Protein AF-A0A534AM03-F1 (afdb_monomer_lite)

Radius of gyration: 26.45 Å; chains: 1; bounding box: 57×27×78 Å

Structure 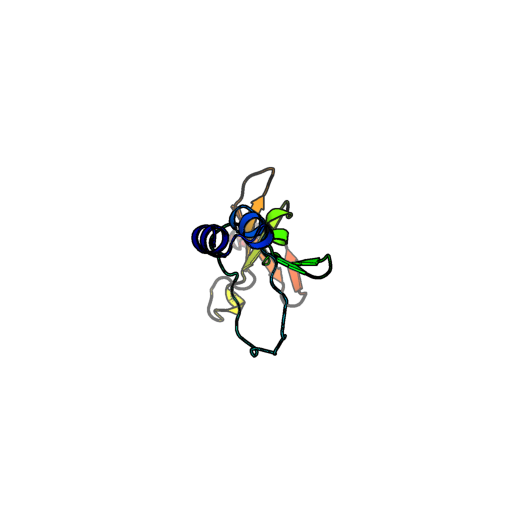(mmCIF, N/CA/C/O backbone):
data_AF-A0A534AM03-F1
#
_entry.id   AF-A0A534AM03-F1
#
loop_
_atom_site.group_PDB
_atom_site.id
_atom_site.type_symbol
_atom_site.label_atom_id
_atom_site.label_alt_id
_atom_site.label_comp_id
_atom_site.label_asym_id
_atom_site.label_entity_id
_atom_site.label_seq_id
_atom_site.pdbx_PDB_ins_code
_atom_site.Cartn_x
_atom_site.Cartn_y
_atom_site.Cartn_z
_atom_site.occupancy
_atom_site.B_iso_or_equiv
_atom_site.auth_seq_id
_atom_site.auth_comp_id
_atom_site.auth_asym_id
_atom_site.auth_atom_id
_atom_site.pdbx_PDB_model_num
ATOM 1 N N . MET A 1 1 ? 28.230 -10.594 -29.069 1.00 61.62 1 MET A N 1
ATOM 2 C CA . MET A 1 1 ? 28.103 -9.667 -30.215 1.00 61.62 1 MET A CA 1
ATOM 3 C C . MET A 1 1 ? 29.458 -9.157 -30.702 1.00 61.62 1 MET A C 1
ATOM 5 O O . MET A 1 1 ? 29.684 -9.228 -31.898 1.00 61.62 1 MET A O 1
ATOM 9 N N . ALA A 1 2 ? 30.383 -8.761 -29.815 1.00 71.19 2 ALA A N 1
ATOM 10 C CA . ALA A 1 2 ? 31.718 -8.266 -30.194 1.00 71.19 2 ALA A CA 1
ATOM 11 C C . ALA A 1 2 ? 32.523 -9.202 -31.126 1.00 71.19 2 ALA A C 1
ATOM 13 O O . ALA A 1 2 ? 33.026 -8.758 -32.149 1.00 71.19 2 ALA A O 1
ATOM 14 N N . SER A 1 3 ? 32.561 -10.509 -30.844 1.00 75.25 3 SER A N 1
ATOM 15 C CA . SER A 1 3 ? 33.259 -11.488 -31.696 1.00 75.25 3 SER A CA 1
ATOM 16 C C . SER A 1 3 ? 32.653 -11.638 -33.098 1.00 75.25 3 SER A C 1
ATOM 18 O O . SER A 1 3 ? 33.365 -11.936 -34.051 1.00 75.25 3 SER A O 1
ATOM 20 N N . TYR A 1 4 ? 31.341 -11.421 -33.240 1.00 76.00 4 TYR A N 1
ATOM 21 C CA . TYR A 1 4 ? 30.670 -11.410 -34.541 1.00 76.00 4 TYR A CA 1
ATOM 22 C C . TYR A 1 4 ? 30.923 -10.102 -35.294 1.00 76.00 4 TYR A C 1
ATOM 24 O O . TYR A 1 4 ? 31.044 -10.133 -36.511 1.00 76.00 4 TYR A O 1
ATOM 32 N N . ALA A 1 5 ? 31.033 -8.973 -34.585 1.00 79.81 5 ALA A N 1
ATOM 33 C CA . ALA A 1 5 ? 31.362 -7.682 -35.182 1.00 79.81 5 ALA A CA 1
ATOM 34 C C . ALA A 1 5 ? 32.756 -7.689 -35.826 1.00 79.81 5 ALA A C 1
ATOM 36 O O . ALA A 1 5 ? 32.894 -7.247 -36.961 1.00 79.81 5 ALA A O 1
ATOM 37 N N . GLU A 1 6 ? 33.754 -8.256 -35.138 1.00 82.12 6 GLU A N 1
ATOM 38 C CA . GLU A 1 6 ? 35.104 -8.445 -35.689 1.00 82.12 6 GLU A CA 1
ATOM 39 C C . GLU A 1 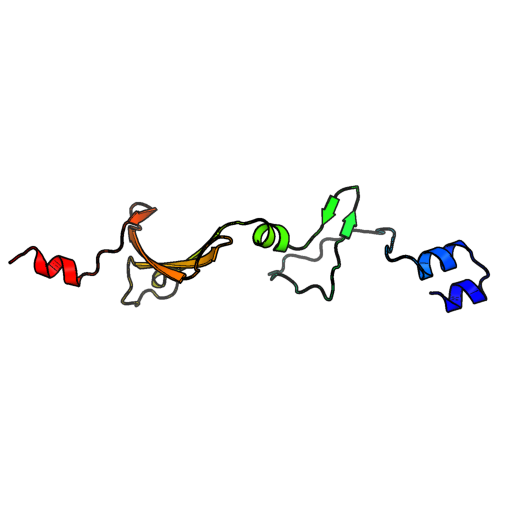6 ? 35.108 -9.418 -36.872 1.00 82.12 6 GLU A C 1
ATOM 41 O O . GLU A 1 6 ? 35.718 -9.140 -37.900 1.00 82.12 6 GLU A O 1
ATOM 46 N N . ALA A 1 7 ? 34.407 -10.550 -36.754 1.00 87.06 7 ALA A N 1
ATOM 47 C CA . ALA A 1 7 ? 34.366 -11.555 -37.816 1.00 87.06 7 ALA A CA 1
ATOM 48 C C . ALA A 1 7 ? 33.656 -11.068 -39.093 1.00 87.06 7 ALA A C 1
ATOM 50 O O . ALA A 1 7 ? 33.942 -11.574 -40.177 1.00 87.06 7 ALA A O 1
ATOM 51 N N . LEU A 1 8 ? 32.719 -10.124 -38.965 1.00 89.31 8 LEU A N 1
ATOM 52 C CA . LEU A 1 8 ? 31.919 -9.585 -40.068 1.00 89.31 8 LEU A CA 1
ATOM 53 C C . LEU A 1 8 ? 32.378 -8.195 -40.534 1.00 89.31 8 LEU A C 1
ATOM 55 O O . LEU A 1 8 ? 31.759 -7.659 -41.449 1.00 89.31 8 LEU A O 1
ATOM 59 N N . ASP A 1 9 ? 33.416 -7.622 -39.911 1.00 85.81 9 ASP A N 1
ATOM 60 C CA . ASP A 1 9 ? 33.909 -6.254 -40.147 1.00 85.81 9 ASP A CA 1
ATOM 61 C C . ASP A 1 9 ? 32.768 -5.221 -40.238 1.00 85.81 9 ASP A C 1
ATOM 63 O O . ASP A 1 9 ? 32.698 -4.402 -41.152 1.00 85.81 9 ASP A O 1
ATOM 67 N N . SER A 1 10 ? 31.805 -5.318 -39.312 1.00 85.44 10 SER A N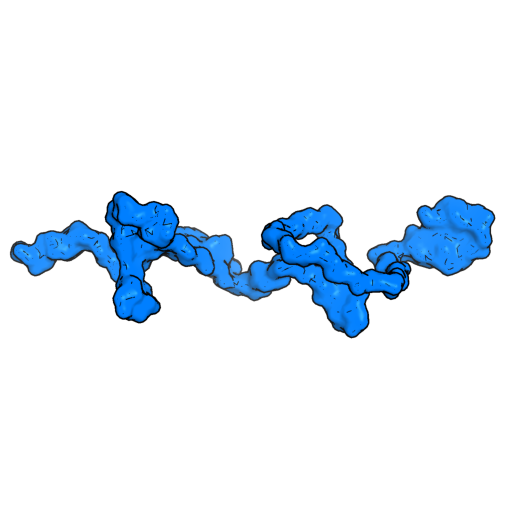 1
ATOM 68 C CA . SER A 1 10 ? 30.617 -4.457 -39.298 1.00 85.44 10 SER A CA 1
ATOM 69 C C . SER A 1 10 ? 30.738 -3.393 -38.205 1.00 85.44 10 SER A C 1
ATOM 71 O O . SER A 1 10 ? 30.667 -3.722 -37.011 1.00 85.44 10 SER A O 1
ATOM 73 N N . PRO A 1 11 ? 30.854 -2.107 -38.587 1.00 81.31 11 PRO A N 1
ATOM 74 C CA . PRO A 1 11 ? 30.844 -0.986 -37.651 1.00 81.31 11 PRO A CA 1
ATOM 75 C C . PRO A 1 11 ? 29.558 -0.916 -36.818 1.00 81.31 11 PRO A C 1
ATOM 77 O O . PRO A 1 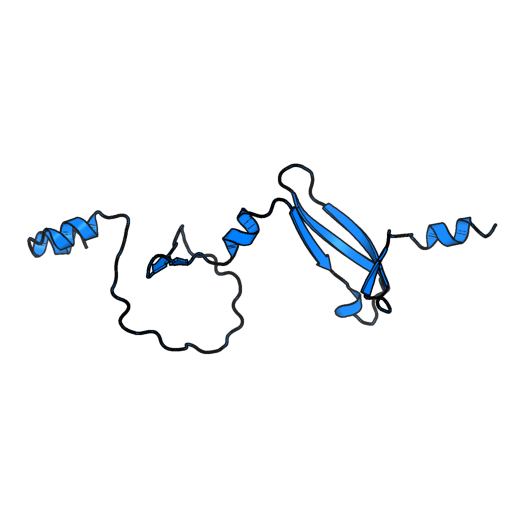11 ? 29.599 -0.552 -35.644 1.00 81.31 11 PRO A O 1
ATOM 80 N N . GLU A 1 12 ? 28.419 -1.304 -37.396 1.00 79.44 12 GLU A N 1
ATOM 81 C CA . GLU A 1 12 ? 27.117 -1.311 -36.727 1.00 79.44 12 GLU A CA 1
ATOM 82 C C . GLU A 1 12 ? 27.071 -2.357 -35.608 1.00 79.44 12 GLU A C 1
ATOM 84 O O . GLU A 1 12 ? 26.659 -2.058 -34.486 1.00 79.44 12 GLU A O 1
ATOM 89 N N . LEU A 1 13 ? 27.557 -3.574 -35.877 1.00 78.81 13 LEU A N 1
ATOM 90 C CA . LEU A 1 13 ? 27.634 -4.629 -34.865 1.00 78.81 13 LEU A CA 1
ATOM 91 C C . LEU A 1 13 ? 28.639 -4.288 -33.761 1.00 78.81 13 LEU A C 1
ATOM 93 O O . LEU A 1 13 ? 28.414 -4.654 -32.606 1.00 78.81 13 LEU A O 1
ATOM 97 N N . ALA A 1 14 ? 29.725 -3.586 -34.093 1.00 80.25 14 ALA A N 1
ATOM 98 C CA . ALA A 1 14 ? 30.698 -3.120 -33.111 1.00 80.25 14 ALA A CA 1
ATOM 99 C C . ALA A 1 14 ? 30.077 -2.070 -32.179 1.00 80.25 14 ALA A C 1
ATOM 101 O O . ALA A 1 14 ? 30.220 -2.170 -30.961 1.00 80.25 14 ALA A O 1
ATOM 102 N N . GLN A 1 15 ? 29.315 -1.124 -32.738 1.00 78.81 15 GLN A N 1
ATOM 103 C CA . GLN A 1 15 ? 28.595 -0.107 -31.974 1.00 78.81 15 GLN A CA 1
ATOM 104 C C . GLN A 1 15 ? 27.544 -0.722 -31.041 1.00 78.81 15 GLN A C 1
ATOM 106 O O . GLN A 1 15 ? 27.439 -0.318 -29.883 1.00 78.81 15 GLN A O 1
ATOM 111 N N . TRP A 1 16 ? 26.786 -1.714 -31.515 1.00 76.75 16 TRP A N 1
ATOM 112 C CA . TRP A 1 16 ? 25.808 -2.430 -30.690 1.00 76.75 16 TRP A CA 1
ATOM 113 C C . TRP A 1 16 ? 26.468 -3.278 -29.603 1.00 76.75 16 TRP A C 1
ATOM 115 O O . TRP A 1 16 ? 25.947 -3.368 -28.497 1.00 76.75 16 TRP A O 1
ATOM 125 N N . ALA A 1 17 ? 27.633 -3.869 -29.882 1.00 77.00 17 ALA A N 1
ATOM 126 C CA . ALA A 1 17 ? 28.367 -4.674 -28.912 1.00 77.00 17 ALA A CA 1
ATOM 127 C C . ALA A 1 17 ? 28.928 -3.864 -27.732 1.00 77.00 17 ALA A C 1
ATOM 129 O O . ALA A 1 17 ? 29.184 -4.449 -26.681 1.00 77.00 17 ALA A O 1
ATOM 130 N N . SER A 1 18 ? 29.144 -2.557 -27.909 1.00 77.94 18 SER A N 1
ATOM 131 C CA . SER A 1 18 ? 29.679 -1.654 -26.884 1.00 77.94 18 SER A CA 1
ATOM 132 C C . SER A 1 18 ? 28.633 -0.733 -26.251 1.00 77.94 18 SER A C 1
ATOM 134 O O . SER A 1 18 ? 28.996 0.095 -25.421 1.00 77.94 18 SER A O 1
ATOM 136 N N . SER A 1 19 ? 27.371 -0.793 -26.684 1.00 75.75 19 SER A N 1
ATOM 137 C CA . SER A 1 19 ? 26.327 0.101 -26.180 1.00 75.75 19 SER A CA 1
ATOM 138 C C . SER A 1 19 ? 25.647 -0.476 -24.942 1.00 75.75 19 SER A C 1
ATOM 140 O O . SER A 1 19 ? 25.265 -1.643 -24.929 1.00 75.75 19 SER A O 1
ATOM 142 N N . ASP A 1 20 ? 25.412 0.374 -23.942 1.00 72.19 20 ASP A N 1
ATOM 143 C CA . ASP A 1 20 ? 24.557 0.055 -22.790 1.00 72.19 20 ASP A CA 1
ATOM 144 C C . ASP A 1 20 ? 23.056 0.091 -23.143 1.00 72.19 20 ASP A C 1
ATOM 146 O O . ASP A 1 20 ? 22.206 -0.250 -22.320 1.00 72.19 20 ASP A O 1
ATOM 150 N N . LEU A 1 21 ? 22.715 0.522 -24.365 1.00 65.75 21 LEU A N 1
ATOM 151 C CA . LEU A 1 21 ? 21.351 0.597 -24.874 1.00 65.75 21 LEU A CA 1
ATOM 152 C C . LEU A 1 21 ? 21.158 -0.427 -25.989 1.00 65.75 21 LEU A C 1
ATOM 154 O O . LEU A 1 21 ? 21.780 -0.345 -27.049 1.00 65.75 21 LEU A O 1
ATOM 158 N N . PHE A 1 22 ? 20.247 -1.367 -25.760 1.00 68.25 22 PHE A N 1
ATOM 159 C CA . PHE A 1 22 ? 19.851 -2.346 -26.760 1.00 68.25 22 PHE A CA 1
ATOM 160 C C . PHE A 1 22 ? 18.538 -1.922 -27.416 1.00 68.25 22 PHE A C 1
ATOM 162 O O . PHE A 1 22 ? 17.551 -1.648 -26.735 1.00 68.25 22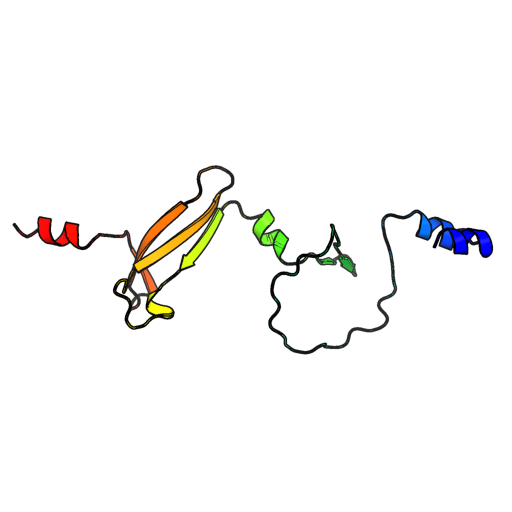 PHE A O 1
ATOM 169 N N . TRP A 1 23 ? 18.536 -1.880 -28.745 1.00 68.75 23 TRP A N 1
ATOM 170 C CA . TRP A 1 23 ? 17.356 -1.579 -29.544 1.00 68.75 23 TRP A CA 1
ATOM 171 C C . TRP A 1 23 ? 17.007 -2.809 -30.363 1.00 68.75 23 TRP A C 1
ATOM 173 O O . TRP A 1 23 ? 17.817 -3.261 -31.170 1.00 68.75 23 TRP A O 1
ATOM 183 N N . ASP A 1 24 ? 15.795 -3.319 -30.184 1.00 69.94 24 ASP A N 1
ATOM 184 C CA . ASP A 1 24 ? 15.247 -4.366 -31.037 1.00 69.94 24 ASP A CA 1
ATOM 185 C C . ASP A 1 24 ? 13.912 -3.913 -31.619 1.00 69.94 24 ASP A C 1
ATOM 187 O O . ASP A 1 24 ? 13.163 -3.144 -31.007 1.00 69.94 24 ASP A O 1
ATOM 191 N N . ARG A 1 25 ? 13.616 -4.364 -32.836 1.00 76.88 25 ARG A N 1
ATOM 192 C CA . ARG A 1 25 ? 12.350 -4.048 -33.487 1.00 76.88 25 ARG A CA 1
ATOM 193 C C . ARG A 1 25 ? 11.265 -4.921 -32.875 1.00 76.88 25 ARG A C 1
ATOM 195 O O . ARG A 1 25 ? 11.283 -6.138 -33.030 1.00 76.88 25 ARG A O 1
ATOM 202 N N . VAL A 1 26 ? 10.247 -4.295 -32.291 1.00 75.81 26 VAL A N 1
ATOM 203 C CA . VAL A 1 26 ? 9.013 -5.002 -31.930 1.00 75.81 26 VAL A CA 1
ATOM 204 C C . VAL A 1 26 ? 8.345 -5.497 -33.215 1.00 75.81 26 VAL A C 1
ATOM 206 O O . VAL A 1 26 ? 7.910 -4.705 -34.049 1.00 75.81 26 VAL A O 1
ATOM 209 N N . VAL A 1 27 ? 8.313 -6.818 -33.401 1.00 81.81 27 VAL A N 1
ATOM 210 C CA . VAL A 1 27 ? 7.790 -7.450 -34.626 1.00 81.81 27 VAL A CA 1
ATOM 211 C C . VAL A 1 27 ? 6.288 -7.721 -34.520 1.00 81.81 27 VAL A C 1
ATOM 213 O O . VAL A 1 27 ? 5.576 -7.676 -35.521 1.00 81.81 27 VAL A O 1
ATOM 216 N N . ALA A 1 28 ? 5.796 -7.981 -33.309 1.00 80.62 28 ALA A N 1
ATOM 217 C CA . ALA A 1 28 ? 4.386 -8.189 -33.012 1.00 80.62 28 ALA A CA 1
ATOM 218 C C . ALA A 1 28 ? 4.111 -7.972 -31.517 1.00 80.62 28 ALA A C 1
ATOM 220 O O . ALA A 1 28 ? 5.001 -8.138 -30.685 1.00 80.62 28 ALA A O 1
ATOM 221 N N . ASN A 1 29 ? 2.859 -7.655 -31.192 1.00 78.62 29 ASN A N 1
ATOM 222 C CA . ASN A 1 29 ? 2.318 -7.711 -29.839 1.00 78.62 29 ASN A CA 1
ATOM 223 C C . ASN A 1 29 ? 1.060 -8.584 -29.883 1.00 78.62 29 ASN A C 1
ATOM 225 O O . ASN A 1 29 ? 0.105 -8.257 -30.590 1.00 78.62 29 ASN A O 1
ATOM 229 N N . THR A 1 30 ? 1.077 -9.707 -29.172 1.00 82.50 30 THR A N 1
ATOM 230 C CA . THR A 1 30 ? -0.057 -10.630 -29.079 1.00 82.50 30 THR A CA 1
ATOM 231 C C . THR A 1 30 ? -0.511 -10.726 -27.628 1.00 82.50 30 THR A C 1
ATOM 233 O O . THR A 1 30 ? 0.346 -10.935 -26.768 1.00 82.50 30 THR A O 1
ATOM 236 N N . PRO A 1 31 ? -1.824 -10.636 -27.339 1.00 76.94 31 PRO A N 1
ATOM 237 C CA . PRO A 1 31 ? -2.336 -10.853 -25.991 1.00 76.94 31 PRO A CA 1
ATOM 238 C C . PRO A 1 31 ? -1.881 -12.213 -25.449 1.00 76.94 31 PRO A C 1
ATOM 240 O O . PRO A 1 31 ? -2.115 -13.238 -26.090 1.00 76.94 31 PRO A O 1
ATOM 243 N N . TYR A 1 32 ? -1.219 -12.214 -24.292 1.00 73.56 32 TYR A N 1
ATOM 244 C CA . TYR A 1 32 ? -0.706 -13.434 -23.657 1.00 73.56 32 TYR A CA 1
ATOM 245 C C . TYR A 1 32 ? -1.784 -14.170 -22.836 1.00 73.56 32 TYR A C 1
ATOM 247 O O . TYR A 1 32 ? -1.712 -15.382 -22.661 1.00 73.56 32 TYR A O 1
ATOM 255 N N . GLY A 1 33 ? -2.825 -13.451 -22.405 1.00 83.00 33 GLY A N 1
ATOM 256 C CA . GLY A 1 33 ? -3.901 -13.949 -21.546 1.00 83.00 33 GLY A CA 1
ATOM 257 C C . GLY A 1 33 ? -4.119 -13.023 -20.350 1.00 83.00 33 GLY A C 1
ATOM 258 O O . GLY A 1 33 ? -3.459 -11.991 -20.240 1.00 83.00 33 GLY A O 1
ATOM 259 N N . GLU A 1 34 ? -5.051 -13.388 -19.472 1.00 79.56 34 GLU A N 1
ATOM 260 C CA . GLU A 1 34 ? -5.163 -12.802 -18.133 1.00 79.56 34 GLU A CA 1
ATOM 261 C C . GLU A 1 34 ? -4.464 -13.739 -17.146 1.00 79.56 34 GLU A C 1
ATOM 263 O O . GLU A 1 34 ? -4.766 -14.934 -17.099 1.00 79.56 34 GLU A O 1
ATOM 268 N N . GLU A 1 35 ? -3.521 -13.206 -16.380 1.00 71.38 35 GLU A N 1
ATOM 269 C CA . GLU A 1 35 ? -2.826 -13.924 -15.316 1.00 71.38 35 GLU A CA 1
ATOM 270 C C . GLU A 1 35 ? -2.677 -13.015 -14.095 1.00 71.38 35 GLU A C 1
ATOM 272 O O . GLU A 1 35 ? -2.579 -11.792 -14.228 1.00 71.38 35 GLU A O 1
ATOM 277 N N . ASP A 1 36 ? -2.664 -13.614 -12.904 1.00 62.22 36 ASP A N 1
ATOM 278 C CA . ASP A 1 36 ? -2.336 -12.888 -11.682 1.00 62.22 36 ASP A CA 1
ATOM 279 C C . ASP A 1 36 ? -0.850 -12.520 -11.725 1.00 62.22 36 ASP A C 1
ATOM 281 O O . ASP A 1 36 ? 0.032 -13.355 -11.507 1.00 62.22 36 ASP A O 1
ATOM 285 N N . VAL A 1 37 ? -0.574 -11.256 -12.040 1.00 54.91 37 VAL A N 1
ATOM 286 C CA . VAL A 1 37 ? 0.776 -10.699 -12.021 1.00 54.91 37 VAL A CA 1
ATOM 287 C C . VAL A 1 37 ? 1.093 -10.161 -10.629 1.00 54.91 37 VAL A C 1
ATOM 289 O O . VAL A 1 37 ? 0.362 -9.349 -10.065 1.00 54.91 37 VAL A O 1
ATOM 292 N N . PHE A 1 38 ? 2.213 -10.610 -10.079 1.00 55.97 38 PHE A N 1
ATOM 293 C CA . PHE A 1 38 ? 2.839 -10.011 -8.904 1.00 55.97 38 PHE A CA 1
ATOM 294 C C . PHE A 1 38 ? 4.034 -9.191 -9.383 1.00 55.97 38 PHE A C 1
ATOM 296 O O . PHE A 1 38 ? 4.621 -9.534 -10.412 1.00 55.97 38 PHE A O 1
ATOM 303 N N . ASP A 1 39 ? 4.395 -8.126 -8.663 1.00 54.56 39 ASP A N 1
ATOM 304 C CA . ASP A 1 39 ? 5.552 -7.305 -9.027 1.00 54.56 39 ASP A CA 1
ATOM 305 C C . ASP A 1 39 ? 6.782 -8.200 -9.238 1.00 54.56 39 ASP A C 1
ATOM 307 O O . ASP A 1 39 ? 7.276 -8.875 -8.331 1.00 54.56 39 ASP A O 1
ATOM 311 N N . LEU A 1 40 ? 7.236 -8.256 -10.489 1.00 48.78 40 LEU A N 1
ATOM 312 C CA . LEU A 1 40 ? 8.375 -9.059 -10.895 1.00 48.78 40 LEU A CA 1
ATOM 313 C C . LEU A 1 40 ? 9.646 -8.335 -10.466 1.00 48.78 40 LEU A C 1
ATOM 315 O O . LEU A 1 40 ? 9.923 -7.227 -10.928 1.00 48.78 40 LEU A O 1
ATOM 319 N N . THR A 1 41 ? 10.470 -8.994 -9.651 1.00 46.78 41 THR A N 1
ATOM 320 C CA . THR A 1 41 ? 11.871 -8.606 -9.490 1.00 46.78 41 THR A CA 1
ATOM 321 C C . THR A 1 41 ? 12.556 -8.769 -10.841 1.00 46.78 41 THR A C 1
ATOM 323 O O . THR A 1 41 ? 12.919 -9.877 -11.237 1.00 46.78 41 THR A O 1
ATOM 326 N N . VAL A 1 42 ? 12.712 -7.675 -11.580 1.00 51.16 42 VAL A N 1
ATOM 327 C CA . VAL A 1 42 ? 13.469 -7.691 -12.828 1.00 51.16 42 VAL A CA 1
ATOM 328 C C . VAL A 1 42 ? 14.953 -7.787 -12.461 1.00 51.16 42 VAL A C 1
ATOM 330 O O . VAL A 1 42 ? 15.434 -6.951 -11.695 1.00 51.16 42 VAL A O 1
ATOM 333 N N . PRO A 1 43 ? 15.706 -8.796 -12.935 1.00 47.75 43 PRO A N 1
ATOM 334 C CA . PRO A 1 43 ? 17.135 -8.865 -12.656 1.00 47.75 43 PRO A CA 1
ATOM 335 C C . PRO A 1 43 ? 17.845 -7.634 -13.244 1.00 47.75 43 PRO A C 1
ATOM 337 O O . PRO A 1 43 ? 17.926 -7.480 -14.461 1.00 47.75 43 PRO A O 1
ATOM 340 N N . GLY A 1 44 ? 18.355 -6.747 -12.385 1.00 57.12 44 GLY A N 1
ATOM 341 C CA . GLY A 1 44 ? 19.052 -5.519 -12.792 1.00 57.12 44 GLY A CA 1
ATOM 342 C C . GLY A 1 44 ? 18.138 -4.290 -12.924 1.00 57.12 44 GLY A C 1
ATOM 343 O O . GLY A 1 44 ? 17.147 -4.168 -12.218 1.00 57.12 44 GLY A O 1
ATOM 344 N N . VAL A 1 45 ? 18.495 -3.345 -13.802 1.00 52.28 45 VAL A N 1
ATOM 345 C CA . VAL A 1 45 ? 17.814 -2.040 -13.988 1.00 52.28 45 VAL A CA 1
ATOM 346 C C . VAL A 1 45 ? 16.996 -1.974 -15.284 1.00 52.28 45 VAL A C 1
ATOM 348 O O . VAL A 1 45 ? 17.004 -0.951 -15.970 1.00 52.28 45 VAL A O 1
ATOM 351 N N . ALA A 1 46 ? 16.351 -3.072 -15.690 1.00 56.44 46 ALA A N 1
ATOM 352 C CA . ALA A 1 46 ? 15.743 -3.132 -17.020 1.00 56.44 46 ALA A CA 1
ATOM 353 C C . ALA A 1 46 ? 14.465 -2.272 -17.105 1.00 56.44 46 ALA A C 1
ATOM 355 O O . ALA A 1 46 ? 13.349 -2.721 -16.853 1.00 56.44 46 ALA A O 1
ATOM 356 N N . ASN A 1 47 ? 14.670 -1.011 -17.472 1.00 59.88 47 ASN A N 1
ATOM 357 C CA . ASN A 1 47 ? 13.662 -0.081 -17.953 1.00 59.88 47 ASN A CA 1
ATOM 358 C C . ASN A 1 47 ? 13.500 -0.275 -19.463 1.00 59.88 47 ASN A C 1
ATOM 360 O O . ASN A 1 47 ? 14.495 -0.445 -20.168 1.00 59.88 47 ASN A O 1
ATOM 364 N N . TRP A 1 48 ? 12.272 -0.199 -19.970 1.00 63.09 48 TRP A N 1
ATOM 365 C CA . TRP A 1 48 ? 11.999 -0.281 -21.407 1.00 63.09 48 TRP A CA 1
ATOM 366 C C . TRP A 1 48 ? 11.515 1.074 -21.919 1.00 63.09 48 TRP A C 1
ATOM 368 O O . TRP A 1 48 ? 10.658 1.688 -21.296 1.00 63.09 48 TRP A O 1
ATOM 378 N N . LEU A 1 49 ? 12.047 1.550 -23.046 1.00 62.16 49 LEU A N 1
ATOM 379 C CA . LEU A 1 49 ? 11.581 2.765 -23.722 1.00 62.16 49 LEU A CA 1
ATOM 380 C C . LEU A 1 49 ? 10.936 2.369 -25.053 1.00 62.16 49 LEU A C 1
ATOM 382 O O . LEU A 1 49 ? 11.617 1.848 -25.932 1.00 62.16 49 LEU A O 1
ATOM 386 N N . ALA A 1 50 ? 9.642 2.635 -25.210 1.00 63.28 50 ALA A N 1
ATOM 387 C CA . ALA A 1 50 ? 8.896 2.366 -26.437 1.00 63.28 50 ALA A CA 1
ATOM 388 C C . ALA A 1 50 ? 8.070 3.600 -26.818 1.00 63.28 50 ALA A C 1
ATOM 390 O O . ALA A 1 50 ? 7.320 4.112 -25.994 1.00 63.28 50 ALA A O 1
ATOM 391 N N . ASP A 1 51 ? 8.237 4.108 -28.042 1.00 67.50 51 ASP A N 1
ATOM 392 C CA . ASP A 1 51 ? 7.507 5.275 -28.573 1.00 67.50 51 ASP A CA 1
ATOM 393 C C . ASP A 1 51 ? 7.491 6.509 -27.644 1.00 67.50 51 ASP A C 1
ATOM 395 O O . ASP A 1 51 ? 6.508 7.241 -27.545 1.00 67.50 51 ASP A O 1
ATOM 399 N N . GLY A 1 52 ? 8.603 6.757 -26.942 1.00 64.62 52 GLY A N 1
ATOM 400 C CA . GLY A 1 52 ? 8.731 7.875 -25.999 1.00 64.62 52 GLY A CA 1
ATOM 401 C C . GLY A 1 52 ? 8.113 7.622 -24.619 1.00 64.62 52 GLY A C 1
ATOM 402 O O . GLY A 1 52 ? 8.154 8.509 -23.768 1.00 64.62 52 GLY A O 1
ATOM 403 N N . VAL A 1 53 ? 7.585 6.423 -24.372 1.00 55.81 53 VAL A N 1
ATOM 404 C CA . VAL A 1 53 ? 7.063 5.982 -23.077 1.00 55.81 53 VAL A CA 1
ATOM 405 C C . VAL A 1 53 ? 8.088 5.080 -22.400 1.00 55.81 53 VAL A C 1
ATOM 407 O O . VAL A 1 53 ? 8.479 4.045 -22.941 1.00 55.81 53 VAL A O 1
ATOM 410 N N . VAL A 1 54 ? 8.524 5.470 -21.203 1.00 62.25 54 VAL A N 1
ATOM 411 C CA . VAL A 1 54 ? 9.328 4.607 -20.333 1.00 62.25 54 VAL A CA 1
ATOM 412 C C . VAL A 1 54 ? 8.375 3.687 -19.574 1.00 62.25 54 VAL A C 1
ATOM 414 O O . VAL A 1 54 ? 7.602 4.141 -18.736 1.00 62.25 54 VAL A O 1
ATOM 417 N N . SER A 1 55 ? 8.427 2.395 -19.876 1.00 58.97 55 SER A N 1
ATOM 418 C CA . SER A 1 55 ? 7.755 1.342 -19.129 1.00 58.97 55 SER A CA 1
ATOM 419 C C . SER A 1 55 ? 8.715 0.798 -18.070 1.00 58.97 55 SER A C 1
ATOM 421 O O . SER A 1 55 ? 9.668 0.076 -18.376 1.00 58.97 55 SER A O 1
ATOM 423 N N . HIS A 1 56 ? 8.453 1.165 -16.820 1.00 56.91 56 HIS A N 1
ATOM 424 C CA . HIS A 1 56 ? 9.053 0.585 -15.622 1.00 56.91 56 HIS A CA 1
ATOM 425 C C . HIS A 1 56 ? 7.953 -0.194 -14.891 1.00 56.91 56 HIS A C 1
ATOM 427 O O . HIS A 1 56 ? 6.810 0.265 -14.846 1.00 56.91 56 HIS A O 1
ATOM 433 N N . ASN A 1 57 ? 8.269 -1.374 -14.348 1.00 53.81 57 ASN A N 1
ATOM 434 C CA . ASN A 1 57 ? 7.328 -2.090 -13.480 1.00 53.81 57 ASN A CA 1
ATOM 435 C C . ASN A 1 57 ? 6.960 -1.193 -12.279 1.00 53.81 57 ASN A C 1
ATOM 437 O O . ASN A 1 57 ? 7.748 -0.321 -11.917 1.00 53.81 57 ASN A O 1
ATOM 441 N N . SER A 1 58 ? 5.776 -1.399 -11.692 1.00 53.09 58 SER A N 1
ATOM 442 C CA . SER A 1 58 ? 5.036 -0.574 -10.703 1.00 53.09 58 SER A CA 1
ATOM 443 C C . SER A 1 58 ? 5.827 0.155 -9.587 1.00 53.09 58 SER A C 1
ATOM 445 O O . SER A 1 58 ? 5.314 1.077 -8.949 1.00 53.09 58 SER A O 1
ATOM 447 N N . GLY A 1 59 ? 7.099 -0.182 -9.364 1.00 55.34 59 GLY A N 1
ATOM 448 C CA . GLY A 1 59 ? 7.977 0.398 -8.351 1.00 55.34 59 GLY A CA 1
ATOM 449 C C . GLY A 1 59 ? 8.149 1.921 -8.399 1.00 55.34 59 GLY A C 1
ATOM 450 O O . GLY A 1 59 ? 8.575 2.482 -7.398 1.00 55.34 59 GLY A O 1
ATOM 451 N N . SER A 1 60 ? 7.796 2.635 -9.477 1.00 61.44 60 SER A N 1
ATOM 452 C CA . SER A 1 60 ? 7.857 4.111 -9.461 1.00 61.44 60 SER A CA 1
ATOM 453 C C . SER A 1 60 ? 6.901 4.718 -8.433 1.00 61.44 60 SER A C 1
ATOM 455 O O . SER A 1 60 ? 7.271 5.656 -7.735 1.00 61.44 60 SER A O 1
ATOM 457 N N . LEU A 1 61 ? 5.701 4.148 -8.271 1.00 63.91 61 LEU A N 1
ATOM 458 C CA . LEU A 1 61 ? 4.712 4.669 -7.327 1.00 63.91 61 LEU A CA 1
ATOM 459 C C . LEU A 1 61 ? 5.211 4.536 -5.883 1.00 63.91 61 LEU A C 1
ATOM 461 O O . LEU A 1 61 ? 5.101 5.473 -5.091 1.00 63.91 61 LEU A O 1
ATOM 465 N N . GLU A 1 62 ? 5.816 3.389 -5.560 1.00 72.00 62 GLU A N 1
ATOM 466 C CA . GLU A 1 62 ? 6.453 3.183 -4.264 1.00 72.00 62 GLU A CA 1
ATOM 467 C C . GLU A 1 62 ? 7.655 4.109 -4.097 1.00 72.00 62 GLU A C 1
ATOM 469 O O . GLU A 1 62 ? 7.793 4.707 -3.035 1.00 72.00 62 GLU A O 1
ATOM 474 N N . GLN A 1 63 ? 8.510 4.279 -5.112 1.00 72.56 63 GLN A N 1
ATOM 475 C CA . GLN A 1 63 ? 9.696 5.136 -5.018 1.00 72.56 63 GLN A CA 1
ATOM 476 C C . GLN A 1 63 ? 9.354 6.622 -4.862 1.00 72.56 63 GLN A C 1
ATOM 478 O O . GLN A 1 63 ? 10.066 7.312 -4.127 1.00 72.56 63 GLN A O 1
ATOM 483 N N . ASP A 1 64 ? 8.250 7.093 -5.445 1.00 79.94 64 ASP A N 1
ATOM 484 C CA . ASP A 1 64 ? 7.816 8.495 -5.420 1.00 79.94 64 ASP A CA 1
ATOM 485 C C . ASP A 1 64 ? 6.983 8.852 -4.178 1.00 79.94 64 ASP A C 1
ATOM 487 O O . ASP A 1 64 ? 7.009 10.001 -3.733 1.00 79.94 64 ASP A O 1
ATOM 491 N N . ALA A 1 65 ? 6.332 7.881 -3.531 1.00 84.56 65 ALA A N 1
ATOM 492 C CA . ALA A 1 65 ? 5.531 8.131 -2.335 1.00 84.56 65 ALA A CA 1
ATOM 493 C C . ALA A 1 65 ? 6.371 8.613 -1.135 1.00 84.56 65 ALA A C 1
ATOM 495 O O . ALA A 1 65 ? 7.407 8.029 -0.803 1.00 84.56 65 ALA A O 1
ATOM 496 N N . ASP A 1 66 ? 5.898 9.649 -0.438 1.00 93.50 66 ASP A N 1
ATOM 497 C CA . ASP A 1 66 ? 6.474 10.092 0.842 1.00 93.50 66 ASP A CA 1
ATOM 498 C C . ASP A 1 66 ? 6.010 9.230 2.020 1.00 93.50 66 ASP A C 1
ATOM 500 O O . ASP A 1 66 ? 6.773 8.993 2.963 1.00 93.50 66 ASP A O 1
ATOM 504 N N . LEU A 1 67 ? 4.765 8.755 1.935 1.00 93.31 67 LEU A N 1
ATOM 505 C CA . LEU A 1 67 ? 4.092 7.903 2.905 1.00 93.31 67 LEU A CA 1
ATOM 506 C C . LEU A 1 67 ? 3.386 6.758 2.176 1.00 93.31 67 LEU A C 1
ATOM 508 O O . LEU A 1 67 ? 2.722 6.991 1.167 1.00 93.31 67 LEU A O 1
ATOM 512 N N . VAL A 1 68 ? 3.477 5.544 2.715 1.00 93.94 68 VAL A N 1
ATOM 513 C CA . VAL A 1 68 ? 2.683 4.392 2.260 1.00 93.94 68 VAL A CA 1
ATOM 514 C C . VAL A 1 68 ? 2.017 3.776 3.479 1.00 93.94 68 VAL A C 1
ATOM 516 O O . VAL A 1 68 ? 2.702 3.380 4.422 1.00 93.94 68 VAL A O 1
ATOM 519 N N . LEU A 1 69 ? 0.684 3.726 3.459 1.00 95.62 69 LEU A N 1
ATOM 520 C CA . LEU A 1 69 ? -0.130 3.128 4.510 1.00 95.62 69 LEU A CA 1
ATOM 521 C C . LEU A 1 69 ? -0.882 1.931 3.940 1.00 95.62 69 LEU A C 1
ATOM 523 O O . LEU A 1 69 ? -1.595 2.067 2.945 1.00 95.62 69 LEU A O 1
ATOM 527 N N . LEU A 1 70 ? -0.747 0.780 4.588 1.00 95.81 70 LEU A N 1
ATOM 528 C CA . LEU A 1 70 ? -1.537 -0.406 4.291 1.00 95.81 70 LEU A CA 1
ATOM 529 C C . LEU A 1 70 ? -2.663 -0.516 5.314 1.00 95.81 70 LEU A C 1
ATOM 531 O O . LEU A 1 70 ? -2.474 -0.238 6.496 1.00 95.81 70 LEU A O 1
ATOM 535 N N . ILE A 1 71 ? -3.851 -0.890 4.846 1.00 95.94 71 ILE A N 1
ATOM 536 C CA . ILE A 1 71 ? -5.031 -1.051 5.693 1.00 95.94 71 ILE A CA 1
ATOM 537 C C . ILE A 1 71 ? -5.362 -2.534 5.750 1.00 95.94 71 ILE A C 1
ATOM 539 O O . ILE A 1 71 ? -5.755 -3.122 4.741 1.00 95.94 71 ILE A O 1
ATOM 543 N N . TYR A 1 72 ? -5.266 -3.116 6.939 1.00 96.25 72 TYR A N 1
ATOM 544 C CA . TYR A 1 72 ? -5.639 -4.496 7.193 1.00 96.25 72 TYR A CA 1
ATOM 545 C C . TYR A 1 72 ? -6.841 -4.569 8.137 1.00 96.25 72 TYR A C 1
ATOM 547 O O . TYR A 1 72 ? -6.892 -3.950 9.198 1.00 96.25 72 TYR A O 1
ATOM 555 N N . ARG A 1 73 ? -7.856 -5.335 7.733 1.00 94.75 73 ARG A N 1
ATOM 556 C CA . ARG A 1 73 ? -9.059 -5.594 8.530 1.00 94.75 73 ARG A CA 1
ATOM 557 C C . ARG A 1 73 ? -9.261 -7.090 8.652 1.00 94.75 73 ARG A C 1
ATOM 559 O O . ARG A 1 73 ? -9.762 -7.727 7.729 1.00 94.75 73 ARG A O 1
ATOM 566 N N . GLU A 1 74 ? -8.908 -7.628 9.813 1.00 93.56 74 GLU A N 1
ATOM 567 C CA . GLU A 1 74 ? -8.958 -9.066 10.088 1.00 93.56 74 GLU A CA 1
ATOM 568 C C . GLU A 1 74 ? -10.360 -9.650 9.855 1.00 93.56 74 GLU A C 1
ATOM 570 O O . GLU A 1 74 ? -10.503 -10.704 9.244 1.00 93.56 74 GLU A O 1
ATOM 575 N N . GLU A 1 75 ? -11.408 -8.911 10.228 1.00 93.12 75 GLU A N 1
ATOM 576 C CA . GLU A 1 75 ? -12.811 -9.329 10.081 1.00 93.12 75 GLU A CA 1
ATOM 577 C C . GLU A 1 75 ? -13.272 -9.580 8.634 1.00 93.12 75 GLU A C 1
ATOM 579 O O . GLU A 1 75 ? -14.301 -10.225 8.420 1.00 93.12 75 GLU A O 1
ATOM 584 N N . VAL A 1 76 ? -12.545 -9.059 7.637 1.00 92.88 76 VAL A N 1
ATOM 585 C CA . VAL A 1 76 ? -12.828 -9.312 6.215 1.00 92.88 76 VAL A CA 1
ATOM 586 C C . VAL A 1 76 ? -12.415 -10.734 5.831 1.00 92.88 76 VAL A C 1
ATOM 588 O O . VAL A 1 76 ? -13.084 -11.366 5.013 1.00 92.88 76 VAL A O 1
ATOM 591 N N . TYR A 1 77 ? -11.350 -11.246 6.447 1.00 93.88 77 TYR A N 1
ATOM 592 C CA . TYR A 1 77 ? -10.750 -12.541 6.134 1.00 93.88 77 TYR A CA 1
ATOM 593 C C . TYR A 1 77 ? -11.177 -13.635 7.122 1.00 93.88 77 TYR A C 1
ATOM 595 O O . TYR A 1 77 ? -11.421 -14.767 6.708 1.00 93.88 77 TYR A O 1
ATOM 603 N N . ASP A 1 78 ? -11.349 -13.296 8.404 1.00 93.62 78 ASP A N 1
ATOM 604 C CA . ASP A 1 78 ? -11.866 -14.191 9.440 1.00 93.62 78 ASP A CA 1
ATOM 605 C C . ASP A 1 78 ? -13.137 -13.624 10.091 1.00 93.62 78 ASP A C 1
ATOM 607 O O . ASP A 1 78 ? -13.110 -12.699 10.903 1.00 93.62 78 ASP A O 1
ATOM 611 N N . ARG A 1 79 ? -14.286 -14.240 9.791 1.00 89.69 79 ARG A N 1
ATOM 612 C CA . ARG A 1 79 ? -15.592 -13.838 10.345 1.00 89.69 79 ARG A CA 1
ATOM 613 C C . ARG A 1 79 ? -15.734 -14.112 11.849 1.00 89.69 79 ARG A C 1
ATOM 615 O O . ARG A 1 79 ? -16.642 -13.550 12.479 1.00 89.69 79 ARG A O 1
ATOM 622 N N . ASN A 1 80 ? -14.885 -14.970 12.414 1.00 93.06 80 ASN A N 1
ATOM 623 C CA . ASN A 1 80 ? -14.906 -15.370 13.821 1.00 93.06 80 ASN A CA 1
ATOM 624 C C . ASN A 1 80 ? -13.876 -14.623 14.677 1.00 93.06 80 ASN A C 1
ATOM 626 O O . ASN A 1 80 ? -13.820 -14.871 15.882 1.00 93.06 80 ASN A O 1
ATOM 630 N N . THR A 1 81 ? -13.110 -13.696 14.094 1.00 91.88 81 THR A N 1
ATOM 631 C CA . THR A 1 81 ? -12.136 -12.900 14.845 1.00 91.88 81 THR A CA 1
ATOM 632 C C . THR A 1 81 ? -12.787 -12.142 16.004 1.00 91.88 81 THR A C 1
ATOM 634 O O . THR A 1 81 ? -13.940 -11.697 15.935 1.00 91.88 81 THR A O 1
ATOM 637 N N . THR A 1 82 ? -12.016 -11.956 17.073 1.00 90.44 82 THR A N 1
ATOM 638 C CA . THR A 1 82 ? -12.368 -11.090 18.201 1.00 90.44 82 THR A CA 1
ATOM 639 C C . THR A 1 82 ? -12.133 -9.611 17.892 1.00 90.44 82 THR A C 1
ATOM 641 O O . THR A 1 82 ? -12.646 -8.758 18.608 1.00 90.44 82 THR A O 1
ATOM 644 N N . LYS A 1 83 ? -11.416 -9.283 16.807 1.00 88.31 83 LYS A N 1
ATOM 645 C CA . LYS A 1 83 ? -11.058 -7.908 16.421 1.00 88.31 83 LYS A CA 1
ATOM 646 C C . LYS A 1 83 ? -12.058 -7.267 15.452 1.00 88.31 83 LYS A C 1
ATOM 648 O O . LYS A 1 83 ? -11.679 -6.605 14.484 1.00 88.31 83 LYS A O 1
ATOM 653 N N . LYS A 1 84 ? -13.355 -7.476 15.679 1.00 90.44 84 LYS A N 1
ATOM 654 C CA . LYS A 1 84 ? -14.399 -6.874 14.835 1.00 90.44 84 LYS A CA 1
ATOM 655 C C . LYS A 1 84 ? -14.423 -5.361 15.005 1.00 90.44 84 LYS A C 1
ATOM 657 O O . LYS A 1 84 ? -14.301 -4.849 16.112 1.00 90.44 84 LYS A O 1
ATOM 662 N N . GLY A 1 85 ? -14.581 -4.649 13.898 1.00 91.31 85 GLY A N 1
ATOM 663 C CA . GLY A 1 85 ? -14.521 -3.196 13.843 1.00 91.31 85 GLY A CA 1
ATOM 664 C C . GLY A 1 85 ? -13.131 -2.623 14.118 1.00 91.31 85 GLY A C 1
ATOM 665 O O . GLY A 1 85 ? -13.027 -1.418 14.323 1.00 91.31 85 GLY A O 1
ATOM 666 N N . VAL A 1 86 ? -12.068 -3.433 14.124 1.00 94.31 86 VAL A N 1
ATOM 667 C CA . VAL A 1 86 ? -10.685 -2.955 14.248 1.00 94.31 86 VAL A CA 1
ATOM 668 C C . VAL A 1 86 ? -10.026 -2.967 12.873 1.00 94.31 86 VAL A C 1
ATOM 670 O O . VAL A 1 86 ? -10.100 -3.954 12.139 1.00 94.31 86 VAL A O 1
ATOM 673 N N . ALA A 1 87 ? -9.382 -1.858 12.526 1.00 96.12 87 ALA A N 1
ATOM 674 C CA . ALA A 1 87 ? -8.500 -1.759 11.378 1.00 96.12 87 ALA A CA 1
ATOM 675 C C . ALA A 1 87 ? -7.074 -1.503 11.860 1.00 96.12 87 ALA A C 1
ATOM 677 O O . ALA A 1 87 ? -6.824 -0.564 12.617 1.00 96.12 87 ALA A O 1
ATOM 678 N N . GLU A 1 88 ? -6.160 -2.345 11.407 1.00 96.25 88 GLU A N 1
ATOM 679 C CA . GLU A 1 88 ? -4.727 -2.177 11.573 1.00 96.25 88 GLU A CA 1
ATOM 680 C C . GLU A 1 88 ? -4.206 -1.335 10.408 1.00 96.25 88 GLU A C 1
ATOM 682 O O . GLU A 1 88 ? -4.500 -1.617 9.243 1.00 96.25 88 GLU A O 1
ATOM 687 N N . ILE A 1 89 ? -3.515 -0.245 10.734 1.00 96.88 89 ILE A N 1
ATOM 688 C CA . ILE A 1 89 ? -2.927 0.667 9.762 1.00 96.88 89 ILE A CA 1
ATOM 689 C C . ILE A 1 89 ? -1.414 0.571 9.891 1.00 96.88 89 ILE A C 1
ATOM 691 O O . ILE A 1 89 ? -0.844 1.024 10.887 1.00 96.88 89 ILE A O 1
ATOM 695 N N . ASP A 1 90 ? -0.778 0.011 8.870 1.00 97.00 90 ASP A N 1
ATOM 696 C CA . ASP A 1 90 ? 0.670 -0.133 8.809 1.00 97.00 90 ASP A CA 1
ATOM 697 C C . ASP A 1 90 ? 1.260 0.998 7.980 1.00 97.00 90 ASP A C 1
ATOM 699 O O . ASP A 1 90 ? 1.102 1.052 6.758 1.00 97.00 90 ASP A O 1
ATOM 703 N N . LEU A 1 91 ? 1.967 1.911 8.638 1.00 96.31 91 LEU A N 1
ATOM 704 C CA . LEU A 1 91 ? 2.794 2.904 7.972 1.00 96.31 91 LEU A CA 1
ATOM 705 C C . LEU A 1 91 ? 4.100 2.232 7.546 1.00 96.31 91 LEU A C 1
ATOM 707 O O . LEU A 1 91 ? 5.063 2.217 8.306 1.00 96.31 91 LEU A O 1
ATOM 711 N N . VAL A 1 92 ? 4.121 1.659 6.343 1.00 95.81 92 VAL A N 1
ATOM 712 C CA . VAL A 1 92 ? 5.257 0.868 5.834 1.00 95.81 92 VAL A CA 1
ATOM 713 C C . VAL A 1 92 ? 6.344 1.717 5.174 1.00 95.81 92 VAL A C 1
ATOM 715 O O . VAL A 1 92 ? 7.488 1.282 5.076 1.00 95.81 92 VAL A O 1
ATOM 718 N N . LYS A 1 93 ? 6.023 2.950 4.766 1.00 94.38 93 LYS A N 1
ATOM 719 C CA . LYS A 1 93 ? 7.006 3.922 4.269 1.00 94.38 93 LYS A CA 1
ATOM 720 C C . LYS A 1 93 ? 6.737 5.293 4.861 1.00 94.38 93 LYS A C 1
ATOM 722 O O . LYS A 1 93 ? 5.606 5.764 4.813 1.00 94.38 93 LYS A O 1
ATOM 727 N N . HIS A 1 94 ? 7.792 5.941 5.347 1.00 95.75 94 HIS A N 1
ATOM 728 C CA . HIS A 1 94 ? 7.781 7.331 5.791 1.00 95.75 94 HIS A CA 1
ATOM 729 C C . HIS A 1 94 ? 9.160 7.954 5.546 1.00 95.75 94 HIS A C 1
ATOM 731 O O . HIS A 1 94 ? 10.122 7.614 6.226 1.00 95.75 94 HIS A O 1
ATOM 737 N N . ARG A 1 95 ? 9.295 8.863 4.567 1.00 92.81 95 ARG A N 1
ATOM 738 C CA . ARG A 1 95 ? 10.616 9.450 4.233 1.00 92.81 95 ARG A CA 1
ATOM 739 C C . ARG A 1 95 ? 11.242 10.265 5.368 1.00 92.81 95 ARG A C 1
ATOM 741 O O . ARG A 1 95 ? 12.462 10.331 5.462 1.00 92.81 95 ARG A O 1
ATOM 748 N N . ASN A 1 96 ? 10.410 10.906 6.187 1.00 94.69 96 ASN A N 1
ATOM 749 C CA . ASN A 1 96 ? 10.830 11.924 7.154 1.00 94.69 96 ASN A CA 1
ATOM 750 C C . ASN A 1 96 ? 10.542 11.534 8.611 1.00 94.69 96 ASN A C 1
ATOM 752 O O . ASN A 1 96 ? 10.540 12.399 9.486 1.00 94.69 96 ASN A O 1
ATOM 756 N N . GLY A 1 97 ? 10.278 10.259 8.889 1.00 94.50 97 GLY A N 1
ATOM 757 C CA . GLY A 1 97 ? 9.968 9.824 10.242 1.00 94.50 97 GLY A CA 1
ATOM 758 C C . GLY A 1 97 ? 9.864 8.317 10.376 1.00 94.50 97 GLY A C 1
ATOM 759 O O . GLY A 1 97 ? 10.171 7.563 9.456 1.00 94.50 97 GLY A O 1
ATOM 760 N N . GLU A 1 98 ? 9.453 7.887 11.561 1.00 95.88 98 GLU A N 1
ATOM 761 C CA . GLU A 1 98 ? 9.372 6.472 11.897 1.00 95.88 98 GLU A CA 1
ATOM 762 C C . GLU A 1 98 ? 8.184 5.799 11.201 1.00 95.88 98 GLU A C 1
ATOM 764 O O . GLU A 1 98 ? 7.150 6.421 10.928 1.00 95.88 98 GLU A O 1
ATOM 769 N N . ILE A 1 99 ? 8.374 4.514 10.918 1.00 96.56 99 ILE A N 1
ATOM 770 C CA . ILE A 1 99 ? 7.332 3.579 10.500 1.00 96.56 99 ILE A CA 1
ATOM 771 C C . ILE A 1 99 ? 6.686 2.946 11.731 1.00 96.56 99 ILE A C 1
ATOM 773 O O . ILE A 1 99 ? 7.252 2.964 12.825 1.00 96.56 99 ILE A O 1
ATOM 777 N N . GLY A 1 100 ? 5.519 2.340 11.552 1.00 95.75 100 GLY A N 1
ATOM 778 C CA . GLY A 1 100 ? 4.872 1.613 12.634 1.00 95.75 100 GLY A CA 1
ATOM 779 C C . GLY A 1 100 ? 3.428 1.269 12.338 1.00 95.75 100 GLY A C 1
ATOM 780 O O . GLY A 1 100 ? 2.878 1.630 11.299 1.00 95.75 100 GLY A O 1
ATOM 781 N N . THR A 1 101 ? 2.819 0.593 13.299 1.00 96.56 101 THR A N 1
ATOM 782 C CA . THR A 1 101 ? 1.445 0.116 13.206 1.00 96.56 101 THR A CA 1
ATOM 783 C C . THR A 1 101 ? 0.592 0.820 14.245 1.00 96.56 101 THR A C 1
ATOM 785 O O . THR A 1 101 ? 0.979 0.934 15.411 1.00 96.56 101 THR A O 1
ATOM 788 N N . PHE A 1 102 ? -0.586 1.278 13.840 1.00 94.56 102 PHE A N 1
ATOM 789 C CA . PHE A 1 102 ? -1.570 1.848 14.751 1.00 94.56 102 PHE A CA 1
ATOM 790 C C . PHE A 1 102 ? -2.971 1.333 14.442 1.00 94.56 102 PHE A C 1
ATOM 792 O O . PHE A 1 102 ? -3.311 1.001 13.309 1.00 94.56 102 PHE A O 1
ATOM 799 N N . LEU A 1 103 ? -3.790 1.251 15.488 1.00 95.56 103 LEU A N 1
ATOM 800 C CA . LEU A 1 103 ? -5.152 0.746 15.388 1.00 95.56 103 LEU A CA 1
ATOM 801 C C . LEU A 1 103 ? -6.131 1.903 15.215 1.00 95.56 103 LEU A C 1
ATOM 803 O O . LEU A 1 103 ? -6.007 2.944 15.862 1.00 95.56 103 LEU A O 1
ATOM 807 N N . LEU A 1 104 ? -7.141 1.681 14.380 1.00 95.38 104 LEU A N 1
ATOM 808 C CA . LEU A 1 104 ? -8.324 2.523 14.241 1.00 95.38 104 LEU A CA 1
ATOM 809 C C . LEU A 1 104 ? -9.584 1.678 14.426 1.00 95.38 104 LEU A C 1
ATOM 811 O O . LEU A 1 104 ? -9.595 0.471 14.179 1.00 95.38 104 LEU A O 1
ATOM 815 N N . THR A 1 105 ? -10.678 2.325 14.817 1.00 94.69 105 THR A N 1
ATOM 816 C CA . THR A 1 105 ? -12.001 1.696 14.808 1.00 94.69 105 THR A CA 1
ATOM 817 C C . THR A 1 105 ? -12.653 1.912 13.445 1.00 94.69 105 THR A C 1
ATOM 819 O O . THR A 1 105 ? -12.850 3.051 13.021 1.00 94.69 105 THR A O 1
ATOM 822 N N . PHE A 1 106 ? -13.029 0.835 12.761 1.00 94.62 106 PHE A N 1
ATOM 823 C CA . PHE A 1 106 ? -13.770 0.862 11.507 1.00 94.62 106 PHE A CA 1
ATOM 824 C C . PHE A 1 106 ? -15.273 0.667 11.743 1.00 94.62 106 PHE A C 1
ATOM 826 O O . PHE A 1 106 ? -15.732 -0.357 12.243 1.00 94.62 106 PHE A O 1
ATOM 833 N N . GLN A 1 107 ? -16.063 1.658 11.338 1.00 93.00 107 GLN A N 1
ATOM 834 C CA . GLN A 1 107 ? -17.520 1.659 11.424 1.00 93.00 107 GLN A CA 1
ATOM 835 C C . GLN A 1 107 ? -18.106 1.289 10.061 1.00 93.00 107 GLN A C 1
ATOM 837 O O . GLN A 1 107 ? -18.408 2.164 9.246 1.00 93.00 107 GLN A O 1
ATOM 842 N N . GLY A 1 108 ? -18.244 -0.015 9.803 1.00 89.19 108 GLY A N 1
ATOM 843 C CA . GLY A 1 108 ? -18.597 -0.544 8.481 1.00 89.19 108 GLY A CA 1
ATOM 844 C C . GLY A 1 108 ? -19.916 -0.039 7.909 1.00 89.19 108 GLY A C 1
ATOM 845 O O . GLY A 1 108 ? -20.004 0.188 6.708 1.00 89.19 108 GLY A O 1
ATOM 846 N N . GLN A 1 109 ? -20.901 0.251 8.758 1.00 92.12 109 GLN A N 1
ATOM 847 C CA . GLN A 1 109 ? -22.177 0.835 8.341 1.00 92.12 109 GLN A CA 1
ATOM 848 C C . GLN A 1 109 ? -22.055 2.250 7.742 1.00 92.12 109 GLN A C 1
ATOM 850 O O . GLN A 1 109 ? -22.980 2.712 7.082 1.00 92.12 109 GLN A O 1
ATOM 855 N N . PHE A 1 110 ? -20.934 2.941 7.974 1.00 94.94 110 PHE A N 1
ATOM 856 C CA . PHE A 1 110 ? -20.669 4.295 7.475 1.00 94.94 110 PHE A CA 1
ATOM 857 C C . PHE A 1 110 ? -19.408 4.378 6.608 1.00 94.94 110 PHE A C 1
ATOM 859 O O . PHE A 1 110 ? -19.058 5.471 6.170 1.00 94.94 110 PHE A O 1
ATOM 866 N N . THR A 1 111 ? -18.697 3.261 6.408 1.00 93.56 111 THR A N 1
ATOM 867 C CA . THR A 1 111 ? -17.384 3.220 5.738 1.00 93.56 111 THR A CA 1
ATOM 868 C C . THR A 1 111 ? -16.416 4.260 6.321 1.00 93.56 111 THR A C 1
ATOM 870 O O . THR A 1 111 ? -15.765 5.013 5.601 1.00 93.56 111 THR A O 1
ATOM 873 N N . ARG A 1 112 ? -16.359 4.350 7.656 1.00 92.94 112 ARG A N 1
ATOM 874 C CA . ARG A 1 112 ? -15.632 5.412 8.368 1.00 92.94 112 ARG A CA 1
ATOM 875 C C . ARG A 1 112 ? -14.625 4.850 9.362 1.00 92.94 112 ARG A C 1
ATOM 877 O O . ARG A 1 112 ? -14.950 3.930 10.108 1.00 92.94 112 ARG A O 1
ATOM 884 N N . PHE A 1 113 ? -13.450 5.473 9.427 1.00 94.44 113 PHE A N 1
ATOM 885 C CA . PHE A 1 113 ? -12.459 5.242 10.476 1.00 94.44 113 PHE A CA 1
ATOM 886 C C . PHE A 1 113 ? -12.602 6.289 11.585 1.00 94.44 113 PHE A C 1
ATOM 888 O O . PHE A 1 113 ? -12.815 7.471 11.314 1.00 94.44 113 PHE A O 1
ATOM 895 N N . ALA A 1 114 ? -12.499 5.846 12.832 1.00 93.69 114 ALA A N 1
ATOM 896 C CA . ALA A 1 114 ? -12.489 6.680 14.024 1.00 93.69 114 ALA A CA 1
ATOM 897 C C . ALA A 1 114 ? -11.269 6.338 14.886 1.00 93.69 114 ALA A C 1
ATOM 899 O O . ALA A 1 114 ? -10.697 5.251 14.761 1.00 93.69 114 ALA A O 1
ATOM 900 N N . ASN A 1 115 ? -10.889 7.261 15.772 1.00 93.56 115 ASN A N 1
ATOM 901 C CA . ASN A 1 115 ? -9.832 7.015 16.748 1.00 93.56 115 ASN A CA 1
ATOM 902 C C . ASN A 1 115 ? -10.148 5.748 17.541 1.00 93.56 115 ASN A C 1
ATOM 904 O O . ASN A 1 115 ? -11.272 5.583 18.020 1.00 93.56 115 ASN A O 1
ATOM 908 N N . TYR A 1 116 ? -9.154 4.874 17.670 1.00 89.25 116 TYR A N 1
ATOM 909 C CA . TYR A 1 116 ? -9.318 3.651 18.432 1.00 89.25 116 TYR A CA 1
ATOM 910 C C . TYR A 1 116 ? -9.528 3.977 19.910 1.00 89.25 116 TYR A C 1
ATOM 912 O O . TYR A 1 116 ? -8.692 4.620 20.546 1.00 89.25 116 TYR A O 1
ATOM 920 N N . ALA A 1 117 ? -10.661 3.532 20.440 1.00 79.00 117 ALA A N 1
ATOM 921 C CA . ALA A 1 117 ? -10.971 3.574 21.857 1.00 79.00 117 ALA A CA 1
ATOM 922 C C . ALA A 1 117 ? -11.014 2.123 22.354 1.00 79.00 117 ALA A C 1
ATOM 924 O O . ALA A 1 117 ? -11.942 1.400 21.992 1.00 79.00 117 ALA A O 1
ATOM 925 N N . PRO A 1 118 ? -10.015 1.667 23.130 1.00 70.19 118 PRO A N 1
ATOM 926 C CA . PRO A 1 118 ? -10.044 0.331 23.709 1.00 70.19 118 PRO A CA 1
ATOM 927 C C . PRO A 1 118 ? -11.263 0.179 24.624 1.00 70.19 118 PRO A C 1
ATOM 929 O O . PRO A 1 118 ? -11.567 1.098 25.388 1.00 70.19 118 PRO A O 1
ATOM 932 N N . ASP A 1 119 ? -11.913 -0.987 24.613 1.00 65.38 119 ASP A N 1
ATOM 933 C CA . ASP A 1 119 ? -13.090 -1.262 25.456 1.00 65.38 119 ASP A CA 1
ATOM 934 C C . ASP A 1 119 ? -12.827 -1.023 26.957 1.00 65.38 119 ASP A C 1
ATOM 936 O O . ASP A 1 119 ? -13.732 -0.651 27.703 1.00 65.38 119 ASP A O 1
ATOM 940 N N . SER A 1 120 ? -11.570 -1.125 27.404 1.00 59.03 120 SER A N 1
ATOM 941 C CA . SER A 1 120 ? -11.159 -0.808 28.779 1.00 59.03 120 SER A CA 1
ATOM 942 C C . SER A 1 120 ? -11.408 0.650 29.191 1.00 59.03 120 SER A C 1
ATOM 944 O O . SER A 1 120 ? -11.573 0.927 30.378 1.00 59.03 120 SER A O 1
ATOM 946 N N . TYR A 1 121 ? -11.481 1.590 28.243 1.00 54.16 121 TYR A N 1
ATOM 947 C CA . TYR A 1 121 ? -11.832 2.986 28.524 1.00 54.16 121 TYR A CA 1
ATOM 948 C C . TYR A 1 121 ? -13.348 3.208 28.649 1.00 54.16 121 TYR A C 1
ATOM 950 O O . TYR A 1 121 ? -13.762 4.196 29.254 1.00 54.16 121 TYR A O 1
ATOM 958 N N . ALA A 1 122 ? -14.184 2.297 28.138 1.00 50.59 122 ALA A N 1
ATOM 959 C CA . ALA A 1 122 ? -15.639 2.388 28.265 1.00 50.59 122 ALA A CA 1
ATOM 960 C C . ALA A 1 122 ? -16.136 1.979 29.667 1.00 50.59 122 ALA A C 1
ATOM 962 O O . ALA A 1 122 ? -17.124 2.531 30.152 1.00 50.59 122 ALA A O 1
ATOM 963 N N . GLU A 1 123 ? -15.425 1.083 30.364 1.00 48.91 123 GLU A N 1
ATOM 964 C CA . GLU A 1 123 ? -15.754 0.686 31.746 1.00 48.91 123 GLU A CA 1
ATOM 965 C C . GLU A 1 123 ? -15.425 1.761 32.800 1.00 48.91 123 GLU A C 1
ATOM 967 O O . GLU A 1 123 ? -16.010 1.760 33.883 1.00 48.91 123 GLU A O 1
ATOM 972 N N . GLY A 1 124 ? -14.522 2.701 32.499 1.00 47.75 124 GLY A N 1
ATOM 973 C CA . GLY A 1 124 ? -14.075 3.735 33.444 1.00 47.75 124 GLY A CA 1
ATOM 974 C C . GLY A 1 124 ? -14.973 4.973 33.547 1.00 47.75 124 GLY A C 1
ATOM 975 O O . GLY A 1 124 ? -14.769 5.788 34.440 1.00 47.75 124 GLY A O 1
ATOM 976 N N . VAL A 1 125 ? -15.952 5.132 32.648 1.00 49.41 125 VAL A N 1
ATOM 977 C CA . VAL A 1 125 ? -16.828 6.325 32.573 1.00 49.41 125 VAL A CA 1
ATOM 978 C C . VAL A 1 125 ? -18.219 6.065 33.181 1.00 49.41 125 VAL A C 1
ATOM 980 O O . VAL A 1 125 ? -19.023 6.983 33.321 1.00 49.41 125 VAL A O 1
ATOM 983 N N . LEU A 1 126 ? -18.504 4.827 33.601 1.00 45.38 126 LEU A N 1
ATOM 984 C CA . LEU A 1 126 ? -19.768 4.425 34.238 1.00 45.38 126 LEU A CA 1
ATOM 985 C C . LEU A 1 126 ? -19.614 4.032 35.721 1.00 45.38 126 LEU A C 1
ATOM 987 O O . LEU A 1 126 ? -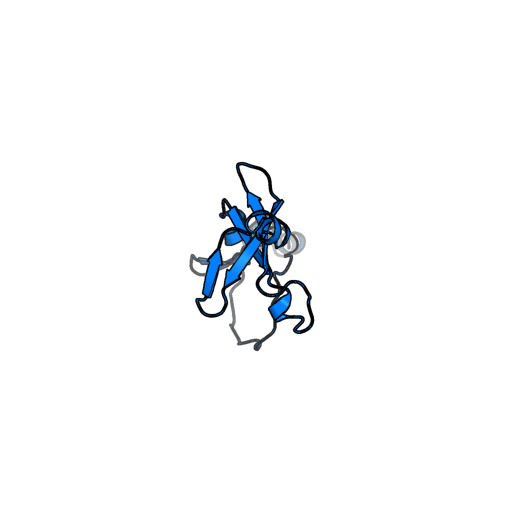20.379 3.208 36.227 1.00 45.38 126 LEU A O 1
ATOM 991 N N . ARG A 1 127 ? -18.656 4.633 36.434 1.00 37.66 127 ARG A N 1
ATOM 992 C CA . ARG A 1 127 ? -18.596 4.602 37.904 1.00 37.66 127 ARG A CA 1
ATOM 993 C C . ARG A 1 127 ? -18.445 5.995 38.488 1.00 37.66 127 ARG A C 1
ATOM 995 O O . ARG A 1 127 ? -17.653 6.777 37.924 1.00 37.66 127 ARG A O 1
#

Sequence (127 aa):
MASYAEALDSPELAQWASSDLFWDRVVANTPYGEEDVFDLTVPGVANWLADGVVSHNSGSLEQDADLVLLIYREEVYDRNTTKKGVAEIDLVKHRNGEIGTFLLTFQGQFTRFANYAPDSYAEGVLR

Foldseek 3Di:
DCVVCVVVVPPVVNCCVPDPDDDDDPPDDDDPDDDDDDQDPDPPDDWDADPNDTDDTPCVVVVPDQWDKDKDDVCVVDVPDPQPQKIKIWGPHHNPDDTDIDIWGQDPVVRDTHRDDPVVVVVVVPD

Secondary structure (DSSP, 8-state):
-HHHHHHHT-HHHHHHHT-S----------------------SS---EEETTEEE--THHHHHH-SEEEEEE-HHHH-TT-S-TTEEEEEEEEETTS--EEEEEEEEGGGTEEEE---GGGTTTS--

pLDDT: mean 77.99, std 16.28, range [37.66, 97.0]